Protein AF-A0A257AR95-F1 (afdb_monomer_lite)

Radius of gyration: 16.3 Å; chains: 1; bounding box: 40×45×44 Å

Structure (mmCIF, N/CA/C/O backbone):
data_AF-A0A257AR95-F1
#
_entry.id   AF-A0A257AR95-F1
#
loop_
_atom_site.group_PDB
_atom_site.id
_atom_site.type_symbol
_atom_site.label_atom_id
_atom_site.label_alt_id
_atom_site.label_comp_id
_atom_site.label_asym_id
_atom_site.label_entity_id
_atom_site.label_seq_id
_atom_site.pdbx_PDB_ins_code
_atom_site.Cartn_x
_atom_site.Cartn_y
_atom_site.Cartn_z
_atom_site.occupancy
_atom_site.B_iso_or_equiv
_atom_site.auth_seq_id
_atom_site.auth_comp_id
_atom_site.auth_asym_id
_atom_site.auth_atom_id
_atom_site.pdbx_PDB_model_num
ATOM 1 N N . MET A 1 1 ? 19.610 -0.888 -27.233 1.00 41.06 1 MET A N 1
ATOM 2 C CA . MET A 1 1 ? 18.147 -1.120 -27.209 1.00 41.06 1 MET A CA 1
ATOM 3 C C . MET A 1 1 ? 17.892 -2.617 -27.070 1.00 41.06 1 MET A C 1
ATOM 5 O O . MET A 1 1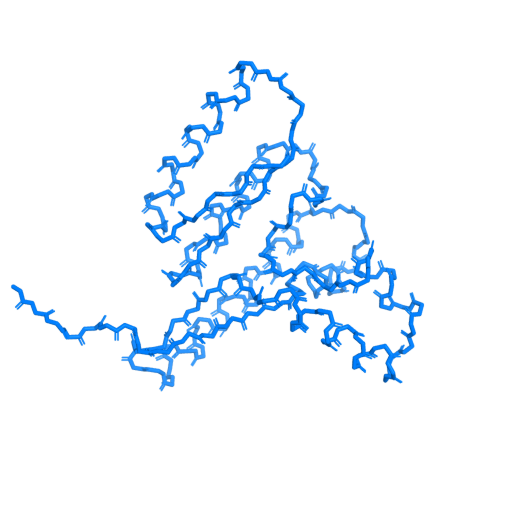 ? 18.139 -3.328 -28.026 1.00 41.06 1 MET A O 1
ATOM 9 N N . ASN A 1 2 ? 17.459 -3.107 -25.901 1.00 36.56 2 ASN A N 1
ATOM 10 C CA . ASN A 1 2 ? 17.119 -4.525 -25.690 1.00 36.56 2 ASN A CA 1
ATOM 11 C C . ASN A 1 2 ? 15.782 -4.633 -24.943 1.00 36.56 2 ASN A C 1
ATOM 13 O O . ASN A 1 2 ? 15.708 -4.411 -23.738 1.00 36.56 2 ASN A O 1
ATOM 17 N N . GLY A 1 3 ? 14.713 -4.972 -25.666 1.00 41.31 3 GLY A N 1
ATOM 18 C CA . GLY A 1 3 ? 13.353 -5.148 -25.145 1.00 41.31 3 GLY A CA 1
ATOM 19 C C . GLY A 1 3 ? 13.126 -6.455 -24.376 1.00 41.31 3 GLY A C 1
ATOM 20 O O . GLY A 1 3 ? 12.136 -7.131 -24.640 1.00 41.31 3 GLY A O 1
ATOM 21 N N . ARG A 1 4 ? 14.023 -6.845 -23.456 1.00 45.31 4 ARG A N 1
ATOM 22 C CA . ARG A 1 4 ? 13.970 -8.178 -22.821 1.00 45.31 4 ARG A CA 1
ATOM 23 C C . ARG A 1 4 ? 13.175 -8.306 -21.515 1.00 45.31 4 ARG A C 1
ATOM 25 O O . ARG A 1 4 ? 12.812 -9.428 -21.216 1.00 45.31 4 ARG A O 1
ATOM 32 N N . ASN A 1 5 ? 12.781 -7.230 -20.826 1.00 51.81 5 ASN A N 1
ATOM 33 C CA . ASN A 1 5 ? 11.971 -7.319 -19.591 1.00 51.81 5 ASN A CA 1
ATOM 34 C C . ASN A 1 5 ? 10.835 -6.281 -19.554 1.00 51.81 5 ASN A C 1
ATOM 36 O O . ASN A 1 5 ? 10.810 -5.392 -18.707 1.00 51.81 5 ASN A O 1
ATOM 40 N N . ARG A 1 6 ? 9.893 -6.344 -20.504 1.00 64.69 6 ARG A N 1
ATOM 41 C CA . ARG A 1 6 ? 8.640 -5.579 -20.377 1.00 64.69 6 ARG A CA 1
ATOM 42 C C . ARG A 1 6 ? 7.665 -6.373 -19.515 1.00 64.69 6 ARG A C 1
ATOM 44 O O . ARG A 1 6 ? 7.328 -7.499 -19.875 1.00 64.69 6 ARG A O 1
ATOM 51 N N . VAL A 1 7 ? 7.202 -5.770 -18.421 1.00 64.38 7 VAL A N 1
ATOM 52 C CA . VAL A 1 7 ? 6.045 -6.256 -17.659 1.00 64.38 7 VAL A CA 1
ATOM 53 C C . VAL A 1 7 ? 4.876 -6.437 -18.631 1.00 64.38 7 VAL A C 1
ATOM 55 O O . VAL A 1 7 ? 4.527 -5.510 -19.360 1.00 64.38 7 VAL A O 1
ATOM 58 N N . ARG A 1 8 ? 4.314 -7.646 -18.684 1.00 77.50 8 ARG A N 1
ATOM 59 C CA . ARG A 1 8 ? 3.184 -8.023 -19.550 1.00 77.50 8 ARG A CA 1
ATOM 60 C C . ARG A 1 8 ? 1.866 -8.105 -18.786 1.00 77.50 8 ARG A C 1
ATOM 62 O O . ARG A 1 8 ? 0.816 -7.950 -19.398 1.00 77.50 8 ARG A O 1
ATOM 69 N N . SER A 1 9 ? 1.932 -8.304 -17.470 1.00 88.00 9 SER A N 1
ATOM 70 C CA . SER A 1 9 ? 0.765 -8.432 -16.596 1.00 88.00 9 SER A CA 1
ATOM 71 C C . SER A 1 9 ? 0.985 -7.688 -15.286 1.00 88.00 9 SER A C 1
ATOM 73 O O . SER A 1 9 ? 2.117 -7.563 -14.822 1.00 88.00 9 SER A O 1
ATOM 75 N N . ILE A 1 10 ? -0.096 -7.218 -14.669 1.00 90.56 10 ILE A N 1
ATOM 76 C CA . ILE A 1 10 ? -0.054 -6.473 -13.409 1.00 90.56 10 ILE A CA 1
ATOM 77 C C . ILE A 1 10 ? -0.935 -7.182 -12.385 1.00 90.56 10 ILE A C 1
ATOM 79 O O . ILE A 1 10 ? -2.085 -7.509 -12.673 1.00 90.56 10 ILE A O 1
ATOM 83 N N . ILE A 1 11 ? -0.399 -7.380 -11.185 1.00 92.06 11 ILE A N 1
ATOM 84 C CA . ILE A 1 11 ? -1.162 -7.727 -9.993 1.00 92.06 11 ILE A CA 1
ATOM 85 C C . ILE A 1 11 ? -1.390 -6.449 -9.194 1.00 92.06 11 ILE A C 1
ATOM 87 O O . ILE A 1 11 ? -0.448 -5.776 -8.773 1.00 92.06 11 ILE A O 1
ATOM 91 N N . SER A 1 12 ? -2.664 -6.144 -8.978 1.00 93.00 12 SER A N 1
ATOM 92 C CA . SER A 1 12 ? -3.123 -5.060 -8.116 1.00 93.00 12 SER A CA 1
ATOM 93 C C . SER A 1 12 ? -3.818 -5.627 -6.886 1.00 93.00 12 SER A C 1
ATOM 95 O O . SER A 1 12 ? -4.387 -6.717 -6.931 1.00 93.00 12 SER A O 1
ATOM 97 N N . PHE A 1 13 ? -3.832 -4.859 -5.801 1.00 94.88 13 PHE A N 1
ATOM 98 C CA . PHE A 1 13 ? -4.457 -5.248 -4.539 1.00 94.88 13 PHE A CA 1
ATOM 99 C C . PHE A 1 13 ? -5.275 -4.100 -3.939 1.00 94.88 13 PHE A C 1
ATOM 101 O O . PHE A 1 13 ? -5.137 -2.937 -4.317 1.00 94.88 13 PHE A O 1
ATOM 108 N N . SER A 1 14 ? -6.154 -4.435 -3.000 1.00 95.25 14 SER A N 1
ATOM 109 C CA . SER A 1 14 ? -6.973 -3.492 -2.238 1.00 95.25 14 SER A CA 1
ATOM 110 C C . SER A 1 14 ? -6.968 -3.909 -0.774 1.00 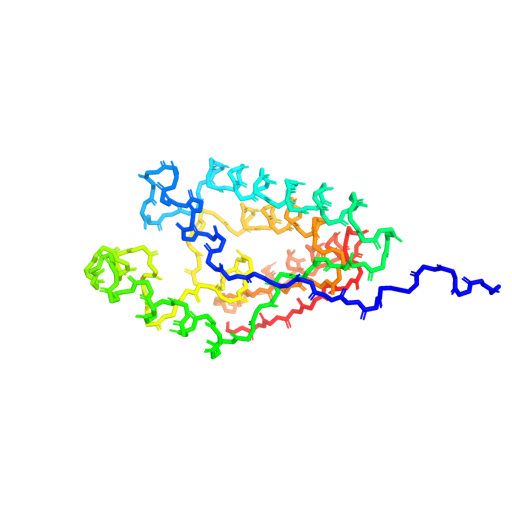95.25 14 SER A C 1
ATOM 112 O O . SER A 1 14 ? -6.759 -5.083 -0.480 1.00 95.25 14 SER A O 1
ATOM 114 N N . GLY A 1 15 ? -7.209 -2.964 0.130 1.00 94.62 15 GLY A N 1
ATOM 115 C CA . GLY A 1 15 ? -7.387 -3.278 1.544 1.00 94.62 15 GLY A CA 1
ATOM 116 C C . GLY A 1 15 ? -6.083 -3.470 2.317 1.00 94.62 15 GLY A C 1
ATOM 117 O O . GLY A 1 15 ? -6.096 -4.118 3.357 1.00 94.62 15 GLY A O 1
ATOM 118 N N . LEU A 1 16 ? -4.948 -2.965 1.807 1.00 95.81 16 LEU A N 1
ATOM 119 C CA . LEU A 1 16 ? -3.640 -3.178 2.439 1.00 95.81 16 LEU A CA 1
ATOM 120 C C . LEU A 1 16 ? -3.614 -2.618 3.865 1.00 95.81 16 LEU A C 1
ATOM 122 O O . LEU A 1 16 ? -3.194 -3.314 4.781 1.00 95.81 16 LEU A O 1
ATOM 126 N N . MET A 1 17 ? -4.091 -1.386 4.063 1.00 94.31 17 MET A N 1
ATOM 127 C CA . MET A 1 17 ? -4.098 -0.766 5.390 1.00 94.31 17 MET A CA 1
ATOM 128 C C . MET A 1 17 ? -5.123 -1.400 6.319 1.00 94.31 17 MET A C 1
ATOM 130 O O . MET A 1 17 ? -4.843 -1.559 7.499 1.00 94.31 17 MET A O 1
ATOM 134 N N . GLU A 1 18 ? -6.283 -1.800 5.808 1.00 93.31 18 GLU A N 1
ATOM 135 C CA . GLU A 1 18 ? -7.301 -2.518 6.569 1.00 93.31 18 GLU A CA 1
ATOM 136 C C . GLU A 1 18 ? -6.774 -3.866 7.070 1.00 93.31 18 GLU A C 1
ATOM 138 O O . GLU A 1 18 ? -6.916 -4.170 8.254 1.00 93.31 18 GLU A O 1
ATOM 143 N N . ALA A 1 19 ? -6.108 -4.636 6.204 1.00 94.00 19 ALA A N 1
ATOM 144 C CA . ALA A 1 19 ? -5.475 -5.896 6.576 1.00 94.00 19 ALA A CA 1
ATOM 145 C C . ALA A 1 19 ? -4.352 -5.679 7.600 1.00 94.00 19 ALA A C 1
ATOM 147 O O . ALA A 1 19 ? -4.312 -6.360 8.624 1.00 94.00 19 ALA A O 1
ATOM 148 N N . SER A 1 20 ? -3.476 -4.698 7.371 1.00 95.12 20 SER A N 1
ATOM 149 C CA . SER A 1 20 ? -2.389 -4.392 8.302 1.00 95.12 20 SER A CA 1
ATOM 150 C C . SER A 1 20 ? -2.895 -3.931 9.666 1.00 95.12 20 SER A C 1
ATOM 152 O O . SER A 1 20 ? -2.391 -4.386 10.688 1.00 95.12 20 SER A O 1
ATOM 154 N N . ARG A 1 21 ? -3.920 -3.072 9.699 1.00 92.38 21 ARG A N 1
ATOM 155 C CA . ARG A 1 21 ? -4.587 -2.622 10.928 1.00 92.38 21 ARG A CA 1
ATOM 156 C C . ARG A 1 21 ? -5.220 -3.778 11.689 1.00 92.38 21 ARG A C 1
ATOM 158 O O . ARG A 1 21 ? -5.031 -3.880 12.899 1.00 92.38 21 ARG A O 1
ATOM 165 N N . TYR A 1 22 ? -5.918 -4.663 10.977 1.00 91.62 22 TYR A N 1
ATOM 166 C CA . TYR A 1 22 ? -6.528 -5.851 11.565 1.00 91.62 22 TYR A CA 1
ATOM 167 C C . TYR A 1 22 ? -5.482 -6.751 12.236 1.00 91.62 22 TYR A C 1
ATOM 169 O O . TYR A 1 22 ? -5.659 -7.131 13.389 1.00 91.62 22 TYR A O 1
ATOM 177 N N . ILE A 1 23 ? -4.367 -7.031 11.552 1.00 93.50 23 ILE A N 1
ATOM 178 C CA . ILE A 1 23 ? -3.272 -7.854 12.090 1.00 93.50 23 ILE A CA 1
ATOM 179 C C . ILE A 1 23 ? -2.583 -7.160 13.274 1.00 93.50 23 ILE A C 1
ATOM 181 O O . ILE A 1 23 ? -2.250 -7.818 14.255 1.00 93.50 23 ILE A O 1
ATOM 185 N N . ALA A 1 24 ? -2.397 -5.840 13.207 1.00 91.44 24 ALA A N 1
ATOM 186 C CA . ALA A 1 24 ? -1.789 -5.052 14.280 1.00 91.44 24 ALA A CA 1
ATOM 187 C C . ALA A 1 24 ? -2.695 -4.878 15.513 1.00 91.44 24 ALA A C 1
ATOM 189 O O . ALA A 1 24 ? -2.239 -4.361 16.529 1.00 91.44 24 ALA A O 1
ATOM 190 N N . GLY A 1 25 ? -3.990 -5.203 15.418 1.00 88.00 25 GLY A N 1
ATOM 191 C CA . GLY A 1 25 ? -4.971 -4.853 16.448 1.00 88.00 25 GLY A CA 1
ATOM 192 C C . GLY A 1 25 ? -5.183 -3.337 16.612 1.00 88.00 25 GLY A C 1
ATOM 193 O O . GLY A 1 25 ? -5.617 -2.891 17.671 1.00 88.00 25 GLY A O 1
ATOM 194 N N . SER A 1 26 ? -4.880 -2.534 15.584 1.00 80.06 26 SER A N 1
ATOM 195 C CA . SER A 1 26 ? -4.988 -1.065 15.602 1.00 80.06 26 SER A CA 1
ATOM 196 C C . SER A 1 26 ? -6.163 -0.589 14.748 1.00 80.06 26 SER A C 1
ATOM 198 O O . SER A 1 26 ? -6.338 -1.054 13.626 1.00 80.06 26 SER A O 1
ATOM 200 N N . ALA A 1 27 ? -6.968 0.359 15.241 1.00 69.06 27 ALA A N 1
ATOM 201 C CA . ALA A 1 27 ? -8.215 0.756 14.574 1.00 69.06 27 ALA A CA 1
ATOM 202 C C . ALA A 1 27 ? -8.224 2.169 13.959 1.00 69.06 27 ALA A C 1
ATOM 204 O O . ALA A 1 27 ? -9.065 2.437 13.105 1.00 69.06 27 ALA A O 1
ATOM 205 N N . SER A 1 28 ? -7.349 3.094 14.375 1.00 73.19 28 SER A N 1
ATOM 206 C CA . SER A 1 28 ? -7.596 4.535 14.147 1.00 73.19 28 SER A CA 1
ATOM 207 C C . SER A 1 28 ? -6.448 5.343 13.536 1.00 73.19 28 SER A C 1
ATOM 209 O O . SER A 1 28 ? -6.720 6.336 12.856 1.00 73.19 28 SER A O 1
ATOM 211 N N . THR A 1 29 ? -5.194 4.943 13.742 1.00 84.25 29 THR A N 1
ATOM 212 C CA . THR A 1 29 ? -3.999 5.650 13.249 1.00 84.25 29 THR A CA 1
ATOM 213 C C . THR A 1 29 ? -3.025 4.675 12.605 1.00 84.25 29 THR A C 1
ATOM 215 O O . THR A 1 29 ? -2.874 3.539 13.059 1.00 84.25 29 THR A O 1
ATOM 218 N N . ILE A 1 30 ? -2.346 5.130 11.553 1.00 89.75 30 ILE A N 1
ATOM 219 C CA . ILE A 1 30 ? -1.251 4.391 10.933 1.00 89.75 30 ILE A CA 1
ATOM 220 C C . ILE A 1 30 ? -0.007 4.559 11.807 1.00 89.75 30 ILE A C 1
ATOM 222 O O . ILE A 1 30 ? 0.593 5.633 11.850 1.00 89.75 30 ILE A O 1
ATOM 226 N N . SER A 1 31 ? 0.330 3.501 12.542 1.00 92.00 31 SER A N 1
ATOM 227 C CA . SER A 1 31 ? 1.568 3.386 13.312 1.00 92.00 31 SER A CA 1
ATOM 228 C C . SER A 1 31 ? 2.677 2.734 12.484 1.00 92.00 31 SER A C 1
ATOM 230 O O . SER A 1 31 ? 2.428 2.154 11.425 1.00 92.00 31 SER A O 1
ATOM 232 N N . GLU A 1 32 ? 3.901 2.785 13.005 1.00 92.25 32 GLU A N 1
ATOM 233 C CA . GLU A 1 32 ? 5.057 2.081 12.442 1.00 92.25 32 GLU A CA 1
ATOM 234 C C . GLU A 1 32 ? 4.818 0.564 12.331 1.00 92.25 32 GLU A C 1
ATOM 236 O O . GLU A 1 32 ? 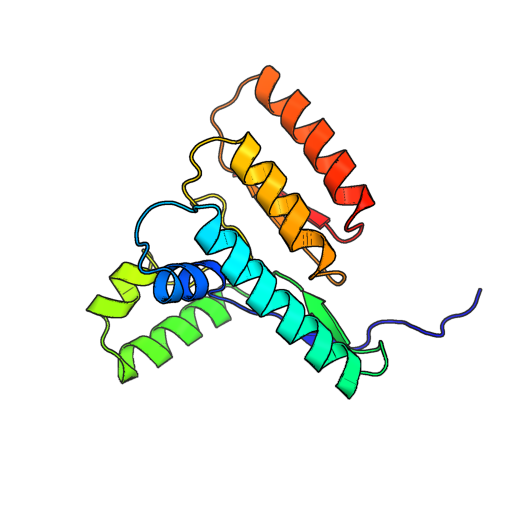5.172 -0.042 11.320 1.00 92.25 32 GLU A O 1
ATOM 241 N N . ASP A 1 33 ? 4.113 -0.040 13.295 1.00 94.19 33 ASP A N 1
ATOM 242 C CA . ASP A 1 33 ? 3.739 -1.462 13.251 1.00 94.19 33 ASP A CA 1
ATOM 243 C C . ASP A 1 33 ? 2.826 -1.784 12.061 1.00 94.19 33 ASP A C 1
ATOM 245 O O . ASP A 1 33 ? 3.035 -2.767 11.345 1.00 94.19 33 ASP A O 1
ATOM 249 N N . VAL A 1 34 ? 1.830 -0.927 11.798 1.00 95.44 34 VAL A N 1
ATOM 250 C CA . VAL A 1 34 ? 0.909 -1.090 10.661 1.00 95.44 34 VAL A CA 1
ATOM 251 C C . VAL A 1 34 ? 1.675 -1.002 9.336 1.00 95.44 34 VAL A C 1
ATOM 253 O O . VAL A 1 34 ? 1.431 -1.802 8.426 1.00 95.44 34 VAL A O 1
ATOM 256 N N . ILE A 1 35 ? 2.635 -0.077 9.227 1.00 96.88 35 ILE A N 1
ATOM 257 C CA . ILE A 1 35 ? 3.508 0.044 8.050 1.00 96.88 35 ILE A CA 1
ATOM 258 C C . ILE A 1 35 ? 4.435 -1.167 7.917 1.00 96.88 35 ILE A C 1
ATOM 260 O O . ILE A 1 35 ? 4.563 -1.714 6.820 1.00 96.88 35 ILE A O 1
ATOM 264 N N . SER A 1 36 ? 5.014 -1.651 9.015 1.00 97.06 36 SER A N 1
ATOM 265 C CA . SER A 1 36 ? 5.870 -2.841 9.025 1.00 97.06 36 SER A CA 1
ATOM 266 C C . SER A 1 36 ? 5.127 -4.090 8.551 1.00 97.06 36 SER A C 1
ATOM 268 O O . SER A 1 36 ? 5.648 -4.845 7.725 1.00 97.06 36 SER A O 1
ATOM 270 N N . ILE A 1 37 ? 3.875 -4.278 8.980 1.00 97.50 37 ILE A N 1
ATOM 271 C CA . ILE A 1 37 ? 3.019 -5.369 8.493 1.00 97.50 37 ILE A CA 1
ATOM 272 C C . ILE A 1 37 ? 2.710 -5.191 7.003 1.00 97.50 37 ILE A C 1
ATOM 274 O O . ILE A 1 37 ? 2.848 -6.142 6.231 1.00 97.50 37 ILE A O 1
ATOM 278 N N . ALA A 1 38 ? 2.356 -3.978 6.567 1.00 97.38 38 ALA A N 1
ATOM 279 C CA . ALA A 1 38 ? 2.097 -3.701 5.152 1.00 97.38 38 ALA A CA 1
ATOM 280 C C . ALA A 1 38 ? 3.320 -4.029 4.280 1.00 97.38 38 ALA A C 1
ATOM 282 O O . ALA A 1 38 ? 3.205 -4.689 3.246 1.00 97.38 38 ALA A O 1
ATOM 283 N N . LYS A 1 39 ? 4.509 -3.630 4.733 1.00 97.75 39 LYS A N 1
ATOM 284 C CA . LYS A 1 39 ? 5.790 -3.919 4.089 1.00 97.75 39 LYS A CA 1
ATOM 285 C C . LYS A 1 39 ? 6.065 -5.419 4.027 1.00 97.75 39 LYS A C 1
ATOM 287 O O . LYS A 1 39 ? 6.511 -5.904 2.990 1.00 97.75 39 LYS A O 1
ATOM 292 N N . ALA A 1 40 ? 5.778 -6.166 5.093 1.00 98.12 40 ALA A N 1
ATOM 293 C CA . ALA A 1 40 ? 5.926 -7.620 5.108 1.00 98.12 40 ALA A CA 1
ATOM 294 C C . ALA A 1 40 ? 4.991 -8.303 4.094 1.00 98.12 40 ALA A C 1
ATOM 296 O O . ALA A 1 40 ? 5.445 -9.158 3.330 1.00 98.12 40 ALA A O 1
ATOM 297 N N . ILE A 1 41 ? 3.722 -7.881 4.023 1.00 97.50 41 ILE A N 1
ATOM 298 C CA . ILE A 1 41 ? 2.750 -8.370 3.031 1.00 97.50 41 ILE A CA 1
ATOM 299 C C . ILE A 1 41 ? 3.260 -8.107 1.609 1.00 97.50 41 ILE A C 1
ATOM 301 O O . ILE A 1 41 ? 3.294 -9.021 0.784 1.00 97.50 41 ILE A O 1
ATOM 305 N N . LEU A 1 42 ? 3.699 -6.879 1.325 1.00 96.62 42 LEU A N 1
ATOM 306 C CA . LEU A 1 42 ? 4.176 -6.497 -0.005 1.00 96.62 42 LEU A CA 1
ATOM 307 C C . LEU A 1 42 ? 5.470 -7.209 -0.404 1.00 96.62 42 LEU A C 1
ATOM 309 O O . LEU A 1 42 ? 5.580 -7.643 -1.546 1.00 96.62 42 LEU A O 1
ATOM 313 N N . LYS A 1 43 ? 6.418 -7.393 0.522 1.00 95.94 43 LYS A N 1
ATOM 314 C CA . LYS A 1 43 ? 7.634 -8.181 0.267 1.00 95.94 43 LYS A CA 1
ATOM 315 C C . LYS A 1 43 ? 7.298 -9.623 -0.091 1.00 95.94 43 LYS A C 1
ATOM 317 O O . LYS A 1 43 ? 7.815 -10.145 -1.073 1.00 95.94 43 LYS A O 1
ATOM 322 N N . ARG A 1 44 ? 6.389 -10.259 0.656 1.00 95.56 44 ARG A N 1
ATOM 323 C CA . ARG A 1 44 ? 5.935 -11.621 0.339 1.00 95.56 44 ARG A CA 1
ATOM 324 C C . ARG A 1 44 ? 5.233 -11.693 -1.012 1.00 95.56 44 ARG A C 1
ATOM 326 O O . ARG A 1 44 ? 5.474 -12.633 -1.764 1.00 95.56 44 ARG A O 1
ATOM 333 N N . LEU A 1 45 ? 4.411 -10.699 -1.344 1.00 93.56 45 LEU A N 1
ATOM 334 C CA . LEU A 1 45 ? 3.790 -10.606 -2.663 1.00 93.56 45 LEU A CA 1
ATOM 335 C C . LEU A 1 45 ? 4.845 -10.482 -3.772 1.00 93.56 45 LEU A C 1
ATOM 337 O O . LEU A 1 45 ? 4.792 -11.242 -4.735 1.00 93.56 45 LEU A O 1
ATOM 341 N N . GLU A 1 46 ? 5.813 -9.574 -3.629 1.00 90.19 46 GLU A N 1
ATOM 342 C CA . GLU A 1 46 ? 6.900 -9.374 -4.597 1.00 90.19 46 GLU A CA 1
ATOM 343 C C . GLU A 1 46 ? 7.731 -10.657 -4.780 1.00 90.19 46 GLU A C 1
ATOM 345 O O . GLU A 1 46 ? 7.986 -11.068 -5.911 1.00 90.19 46 GLU A O 1
ATOM 350 N N . GLU A 1 47 ? 8.089 -11.347 -3.692 1.00 91.44 47 GLU A N 1
ATOM 351 C CA . GLU A 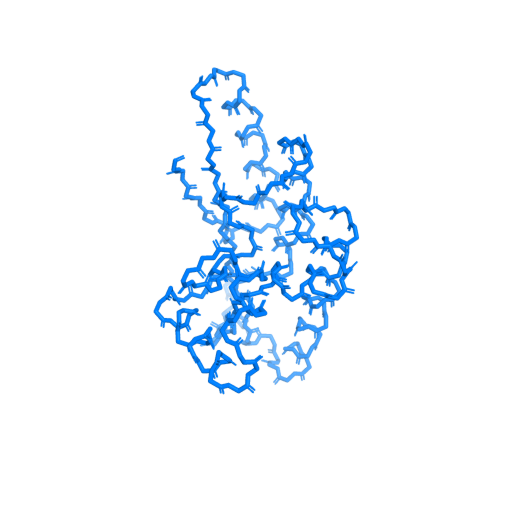1 47 ? 8.787 -12.640 -3.731 1.00 91.44 47 GLU A CA 1
ATOM 352 C C . GLU A 1 47 ? 7.995 -13.703 -4.506 1.00 91.44 47 GLU A C 1
ATOM 354 O O . GLU A 1 47 ? 8.553 -14.387 -5.368 1.00 91.44 47 GLU A O 1
ATOM 359 N N . CYS A 1 48 ? 6.697 -13.845 -4.225 1.00 90.75 48 CYS A N 1
ATOM 360 C CA . CYS A 1 48 ? 5.827 -14.792 -4.923 1.00 90.75 48 CYS A CA 1
ATOM 361 C C . CYS A 1 48 ? 5.712 -14.462 -6.415 1.00 90.75 48 CYS A C 1
ATOM 363 O O . CYS A 1 48 ? 5.818 -15.351 -7.261 1.00 90.75 48 CYS A O 1
ATOM 365 N N . VAL A 1 49 ? 5.543 -13.182 -6.748 1.00 90.31 49 VAL A N 1
ATOM 366 C CA . VAL A 1 49 ? 5.446 -12.712 -8.133 1.00 90.31 49 VAL A CA 1
ATOM 367 C C . VAL A 1 49 ? 6.745 -12.947 -8.892 1.00 90.31 49 VAL A C 1
ATOM 369 O O . VAL A 1 49 ? 6.703 -13.436 -10.017 1.00 90.31 49 VAL A O 1
ATOM 372 N N . ASN A 1 50 ? 7.896 -12.673 -8.281 1.00 86.06 50 ASN A N 1
ATOM 373 C CA . ASN A 1 50 ? 9.194 -12.891 -8.916 1.00 86.06 50 ASN A CA 1
ATOM 374 C C . ASN A 1 50 ? 9.472 -14.376 -9.173 1.00 86.06 50 ASN A C 1
ATOM 376 O O . ASN A 1 50 ? 10.021 -14.713 -10.220 1.00 86.06 50 ASN A O 1
ATOM 380 N N . LYS A 1 51 ? 9.051 -15.267 -8.265 1.00 87.19 51 LYS A N 1
ATOM 381 C CA . LYS A 1 51 ? 9.198 -16.722 -8.439 1.00 87.19 51 LYS A CA 1
ATOM 382 C C . LYS A 1 51 ? 8.392 -17.270 -9.618 1.00 87.19 51 LYS A C 1
ATOM 384 O O . LYS A 1 51 ? 8.860 -18.177 -10.293 1.00 87.19 51 LYS A O 1
ATOM 389 N N . VAL A 1 52 ? 7.187 -16.748 -9.848 1.00 84.31 52 VAL A N 1
ATOM 390 C CA . VAL A 1 52 ? 6.251 -17.293 -10.853 1.00 84.31 52 VAL A CA 1
ATOM 391 C C . VAL A 1 52 ? 6.308 -16.525 -12.176 1.00 84.31 52 VAL A C 1
ATOM 393 O O . VAL A 1 52 ? 6.054 -17.080 -13.241 1.00 84.31 52 VAL A O 1
ATOM 396 N N . GLY A 1 53 ? 6.613 -15.232 -12.121 1.00 77.31 53 GLY A N 1
ATOM 397 C CA . GLY A 1 53 ? 6.420 -14.306 -13.229 1.00 77.31 53 GLY A CA 1
ATOM 398 C C . GLY A 1 53 ? 7.617 -14.118 -14.153 1.00 77.31 53 GLY A C 1
ATOM 399 O O . GLY A 1 53 ? 7.435 -13.466 -15.179 1.00 77.31 53 GLY A O 1
ATOM 400 N N . ASP A 1 54 ? 8.812 -14.624 -13.816 1.00 79.31 54 ASP A N 1
ATOM 401 C CA . ASP A 1 54 ? 10.031 -14.473 -14.640 1.00 79.31 54 ASP A CA 1
ATOM 402 C C . ASP A 1 54 ? 10.264 -13.001 -15.068 1.00 79.31 54 ASP A C 1
ATOM 404 O O . ASP A 1 54 ? 10.499 -12.675 -16.231 1.00 79.31 54 ASP A O 1
ATOM 408 N N . GLY A 1 55 ? 10.037 -12.064 -14.137 1.00 75.25 55 GLY A N 1
ATOM 409 C CA . GLY A 1 55 ? 10.144 -10.615 -14.372 1.00 75.25 55 GLY A CA 1
ATOM 410 C C . GLY A 1 55 ? 9.071 -9.991 -15.283 1.00 75.25 55 GLY A C 1
ATOM 411 O O . GLY A 1 55 ? 9.125 -8.794 -15.566 1.00 75.25 55 GLY A O 1
ATOM 412 N N . LYS A 1 56 ? 8.080 -10.762 -15.748 1.00 85.06 56 LYS A N 1
ATOM 413 C CA . LYS A 1 56 ? 7.003 -10.302 -16.649 1.00 85.06 56 LYS A CA 1
ATOM 414 C C . LYS A 1 56 ? 5.729 -9.892 -15.917 1.00 85.06 56 LYS A C 1
ATOM 416 O O . LYS A 1 56 ? 4.837 -9.322 -16.546 1.00 85.06 56 LYS A O 1
ATOM 421 N N . ILE A 1 57 ? 5.625 -10.175 -14.624 1.00 89.62 57 ILE A N 1
ATOM 422 C CA . ILE A 1 57 ? 4.488 -9.782 -13.793 1.00 89.62 57 ILE A CA 1
ATOM 423 C C . ILE A 1 57 ? 4.941 -8.677 -12.847 1.00 89.62 57 ILE A C 1
ATOM 425 O O . ILE A 1 57 ? 5.951 -8.799 -12.163 1.00 89.62 57 ILE A O 1
ATOM 429 N N . GLY A 1 58 ? 4.185 -7.589 -12.839 1.00 89.25 58 GLY A N 1
ATOM 430 C CA . GLY A 1 58 ? 4.428 -6.422 -12.015 1.00 89.25 58 GLY A CA 1
ATOM 431 C C . GLY A 1 58 ? 3.448 -6.306 -10.858 1.00 89.25 58 GLY A C 1
ATOM 432 O O . GLY A 1 58 ? 2.313 -6.762 -10.968 1.00 89.25 58 GLY A O 1
ATOM 433 N N . VAL A 1 59 ? 3.855 -5.652 -9.771 1.00 92.44 59 VAL A N 1
ATOM 434 C CA . VAL A 1 59 ? 2.962 -5.302 -8.656 1.00 92.44 59 VAL A CA 1
ATOM 435 C C . VAL A 1 59 ? 2.640 -3.813 -8.725 1.00 92.44 59 VAL A C 1
ATOM 437 O O . VAL A 1 59 ? 3.551 -2.983 -8.806 1.00 92.44 59 VAL A O 1
ATOM 440 N N . ALA A 1 60 ? 1.351 -3.471 -8.692 1.00 93.44 60 ALA A N 1
ATOM 441 C CA . ALA A 1 60 ? 0.871 -2.094 -8.668 1.00 93.44 60 ALA A CA 1
ATOM 442 C C . ALA A 1 60 ? -0.022 -1.836 -7.449 1.00 93.44 60 ALA A C 1
ATOM 444 O O . ALA A 1 60 ? -0.896 -2.628 -7.104 1.00 93.44 60 ALA A O 1
ATOM 445 N N . GLY A 1 61 ? 0.163 -0.676 -6.826 1.00 91.62 61 GLY A N 1
ATOM 446 C CA . GLY A 1 61 ? -0.553 -0.280 -5.616 1.00 91.62 61 GLY A CA 1
ATOM 447 C C . GLY A 1 61 ? -1.991 0.189 -5.834 1.00 91.62 61 GLY A C 1
ATOM 448 O O . GLY A 1 61 ? -2.726 0.391 -4.872 1.00 91.62 61 GLY A O 1
ATOM 449 N N . ARG A 1 62 ? -2.407 0.401 -7.087 1.00 91.56 62 ARG A N 1
ATOM 450 C CA . ARG A 1 62 ? -3.751 0.886 -7.416 1.00 91.56 62 ARG A CA 1
ATOM 451 C C . ARG A 1 62 ? -4.655 -0.269 -7.825 1.00 91.56 62 ARG A C 1
ATOM 453 O O . ARG A 1 62 ? -4.378 -0.963 -8.803 1.00 91.56 62 ARG A O 1
ATOM 460 N N . CYS A 1 63 ? -5.802 -0.369 -7.166 1.00 93.38 63 CYS A N 1
ATOM 461 C CA . CYS A 1 63 ? -6.931 -1.196 -7.579 1.00 93.38 63 CYS A CA 1
ATOM 462 C C . CYS A 1 63 ? -8.093 -0.313 -8.080 1.00 93.38 63 CYS A C 1
ATOM 464 O O . CYS A 1 63 ? -8.271 0.814 -7.606 1.00 93.38 63 CYS A O 1
ATOM 466 N N . PRO A 1 64 ? -8.906 -0.759 -9.056 1.00 93.12 64 PRO A N 1
ATOM 467 C CA . PRO A 1 64 ? -10.145 -0.069 -9.398 1.00 93.12 64 PRO A CA 1
ATOM 468 C C . PRO A 1 64 ? -11.082 0.047 -8.187 1.00 93.12 64 PRO A C 1
ATOM 470 O O . PRO A 1 64 ? -11.402 -0.943 -7.532 1.00 93.12 64 PRO A O 1
ATOM 473 N N . ARG A 1 65 ? -11.616 1.249 -7.930 1.00 93.12 65 ARG A N 1
ATOM 474 C CA . ARG A 1 65 ? -12.542 1.496 -6.805 1.00 93.12 65 ARG A CA 1
ATOM 475 C C . ARG A 1 65 ? -13.779 0.587 -6.835 1.00 93.12 65 ARG A C 1
ATOM 477 O O . ARG A 1 65 ? -14.278 0.184 -5.791 1.00 93.12 65 ARG A O 1
ATOM 484 N N . SER A 1 66 ? -14.263 0.228 -8.026 1.00 95.81 66 SER A N 1
ATOM 485 C CA . SER A 1 66 ? -15.394 -0.695 -8.192 1.00 95.81 66 SER A CA 1
ATOM 486 C C . SER A 1 66 ? -15.065 -2.141 -7.804 1.00 95.81 66 SER A C 1
ATOM 488 O O . SER A 1 66 ? -15.973 -2.880 -7.427 1.00 95.81 66 SER A O 1
ATOM 490 N N . ALA A 1 67 ? -13.798 -2.558 -7.886 1.00 96.00 67 ALA A N 1
ATOM 491 C CA . ALA A 1 67 ? -13.342 -3.854 -7.390 1.00 96.00 67 ALA A CA 1
ATOM 492 C C . ALA A 1 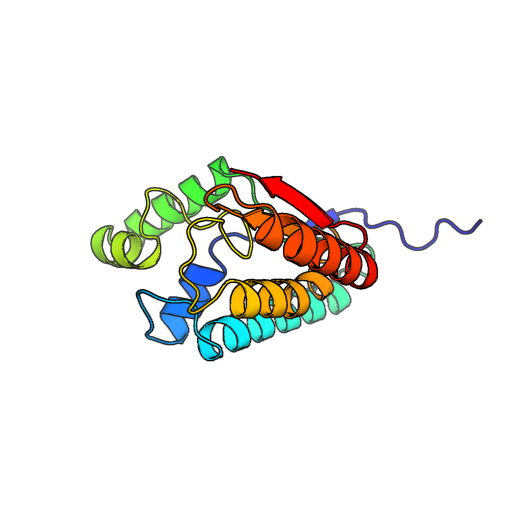67 ? -13.190 -3.817 -5.862 1.00 96.00 67 ALA A C 1
ATOM 494 O O . ALA A 1 67 ? -13.754 -4.670 -5.186 1.00 96.00 67 ALA A O 1
ATOM 495 N N . ALA A 1 68 ? -12.571 -2.765 -5.314 1.00 95.50 68 ALA A N 1
ATOM 496 C CA . ALA A 1 68 ? -12.456 -2.554 -3.866 1.00 95.50 68 ALA A CA 1
ATOM 497 C C . ALA A 1 68 ? -13.822 -2.557 -3.145 1.00 95.50 68 ALA A C 1
ATOM 499 O O . ALA A 1 68 ? -13.993 -3.221 -2.122 1.00 95.50 68 ALA A O 1
ATOM 500 N N . LYS A 1 69 ? -14.834 -1.890 -3.723 1.00 95.25 69 LYS A N 1
ATOM 501 C CA . LYS A 1 69 ? -16.220 -1.921 -3.218 1.00 95.25 69 LYS A CA 1
ATOM 502 C C . LYS A 1 69 ? -16.839 -3.322 -3.294 1.00 95.25 69 LYS A C 1
ATOM 504 O O . LYS A 1 69 ? -17.581 -3.720 -2.399 1.00 95.25 69 LYS A O 1
ATOM 509 N N . ARG A 1 70 ? -16.550 -4.075 -4.362 1.00 95.00 70 ARG A N 1
ATOM 510 C CA . ARG A 1 70 ? -17.039 -5.452 -4.528 1.00 95.00 70 ARG A CA 1
ATOM 511 C C . ARG A 1 70 ? -16.422 -6.404 -3.506 1.00 95.00 70 ARG A C 1
ATOM 513 O O . ARG A 1 70 ? -17.175 -7.180 -2.931 1.00 95.00 70 ARG A O 1
ATOM 520 N N . PHE A 1 71 ? -15.120 -6.304 -3.239 1.00 95.06 71 PHE A N 1
ATOM 521 C CA . PHE A 1 71 ? -14.449 -7.108 -2.212 1.00 95.06 71 PHE A CA 1
ATOM 522 C C . PHE A 1 71 ? -15.096 -6.909 -0.841 1.00 95.06 71 PHE A C 1
ATOM 524 O O . PHE A 1 71 ? -15.551 -7.879 -0.246 1.00 95.06 71 PHE A O 1
ATOM 531 N N . LEU A 1 72 ? -15.288 -5.655 -0.411 1.00 93.88 72 LEU A N 1
ATOM 532 C CA . LEU A 1 72 ? -15.959 -5.364 0.860 1.00 93.88 72 LEU A CA 1
ATOM 533 C C . LEU A 1 72 ? -17.378 -5.946 0.919 1.00 93.88 72 LEU A C 1
ATOM 535 O O . LEU A 1 72 ? -17.790 -6.467 1.953 1.00 93.88 72 LEU A O 1
ATOM 539 N N . ARG A 1 73 ? -18.143 -5.866 -0.178 1.00 92.88 73 ARG A N 1
ATOM 540 C CA . ARG A 1 73 ? -19.508 -6.410 -0.230 1.00 92.88 73 ARG A CA 1
ATOM 541 C C . ARG A 1 73 ? -19.519 -7.933 -0.073 1.00 92.88 73 ARG A C 1
ATOM 543 O O . ARG A 1 73 ? -20.374 -8.446 0.643 1.00 92.88 73 ARG A O 1
ATOM 550 N N . ILE A 1 74 ? -18.600 -8.628 -0.742 1.00 93.94 74 ILE A N 1
ATOM 551 C CA . ILE A 1 74 ? -18.457 -10.089 -0.654 1.00 93.94 74 ILE A CA 1
ATOM 552 C C . ILE A 1 74 ? -18.067 -10.487 0.769 1.00 93.94 74 ILE A C 1
ATOM 554 O O . ILE A 1 74 ? -18.720 -11.338 1.368 1.00 93.94 74 ILE A O 1
ATOM 558 N N . ASP A 1 75 ? -17.066 -9.820 1.340 1.00 93.44 75 ASP A N 1
ATOM 559 C CA . ASP A 1 75 ? -16.614 -10.104 2.698 1.00 93.44 75 ASP A CA 1
ATOM 560 C C . ASP A 1 75 ? -17.720 -9.818 3.722 1.00 93.44 75 ASP A C 1
ATOM 562 O O . ASP A 1 75 ? -17.915 -10.598 4.650 1.00 93.44 75 ASP A O 1
ATOM 566 N N . SER A 1 76 ? -18.504 -8.748 3.534 1.00 91.69 76 SER A N 1
ATOM 567 C CA . SER A 1 76 ? -19.595 -8.370 4.452 1.00 91.69 76 SER A CA 1
ATOM 568 C C . SER A 1 76 ? -20.674 -9.435 4.543 1.00 91.69 76 SER A C 1
ATOM 570 O O . SER A 1 76 ? -21.270 -9.609 5.603 1.00 91.69 76 SER A O 1
ATOM 572 N N . TYR A 1 77 ? -20.913 -10.156 3.447 1.00 90.06 77 TYR A N 1
ATOM 573 C CA . TYR A 1 77 ? -21.846 -11.275 3.437 1.00 90.06 77 TYR A CA 1
ATOM 574 C C . TYR A 1 77 ? -21.340 -12.450 4.285 1.00 90.06 77 TYR A C 1
ATOM 576 O O . TYR A 1 77 ? -22.135 -13.129 4.926 1.00 90.06 77 TYR A O 1
ATOM 584 N N . ARG A 1 78 ? -20.021 -12.675 4.320 1.00 92.56 78 ARG A N 1
ATOM 585 C CA . ARG A 1 78 ? -19.405 -13.814 5.012 1.00 92.56 78 ARG A CA 1
ATOM 586 C C . ARG A 1 78 ? -19.059 -13.536 6.474 1.00 92.56 78 ARG A C 1
ATOM 588 O O . ARG A 1 78 ? -19.210 -14.421 7.307 1.00 92.56 78 ARG A O 1
ATOM 595 N N . PHE A 1 79 ? -18.562 -12.340 6.776 1.00 89.88 79 PHE A N 1
ATOM 596 C CA . PHE A 1 79 ? -17.977 -11.994 8.078 1.00 89.88 79 PHE A CA 1
ATOM 597 C C . PHE A 1 79 ? -18.817 -10.994 8.882 1.00 89.88 79 PHE A C 1
ATOM 599 O O . PHE A 1 79 ? -18.454 -10.638 10.001 1.00 89.88 79 PHE A O 1
ATOM 606 N N . GLY A 1 80 ? -19.945 -10.546 8.327 1.00 89.25 80 GLY A N 1
ATOM 607 C CA . GLY A 1 80 ? -20.816 -9.553 8.943 1.00 89.25 80 GLY A CA 1
ATOM 608 C C . GLY A 1 80 ? -20.375 -8.117 8.653 1.00 89.25 80 GLY A C 1
ATOM 609 O O . GLY A 1 80 ? -19.192 -7.772 8.628 1.00 89.25 80 GLY A O 1
ATOM 610 N N . LYS A 1 81 ? -21.365 -7.249 8.433 1.00 86.00 81 LYS A N 1
ATOM 611 C CA . LYS A 1 81 ? -21.150 -5.858 8.011 1.00 86.00 81 LYS A CA 1
ATOM 612 C C . LYS A 1 81 ? -20.473 -5.007 9.089 1.00 86.00 81 LYS A C 1
ATOM 614 O O . LYS A 1 81 ? -19.644 -4.166 8.756 1.00 86.00 81 LYS A O 1
ATOM 619 N N . ASP A 1 82 ? -20.791 -5.228 10.361 1.00 84.44 82 ASP A N 1
ATOM 620 C CA . ASP A 1 82 ? -20.343 -4.350 11.450 1.00 84.44 82 ASP A CA 1
ATOM 621 C C . ASP A 1 82 ? -18.835 -4.427 11.693 1.00 84.44 82 ASP A C 1
ATOM 623 O O . ASP A 1 82 ? -18.181 -3.398 11.872 1.00 84.44 82 ASP A O 1
ATOM 627 N N . LEU A 1 83 ? -18.264 -5.635 11.653 1.00 82.88 83 LEU A N 1
ATOM 628 C CA . LEU A 1 83 ? -16.822 -5.836 11.786 1.00 82.88 83 LEU A CA 1
ATOM 629 C C . LEU A 1 83 ? -16.072 -5.147 10.640 1.00 82.88 83 LEU A C 1
ATOM 631 O O . LEU A 1 83 ? -15.126 -4.394 10.868 1.00 82.88 83 LEU A O 1
ATOM 635 N N . LEU A 1 84 ? -16.521 -5.363 9.405 1.00 85.38 84 LEU A N 1
ATOM 636 C CA . LEU A 1 84 ? -15.830 -4.832 8.235 1.00 85.38 84 LEU A CA 1
ATOM 637 C C . LEU A 1 84 ? -16.007 -3.328 8.072 1.00 85.38 84 LEU A C 1
ATOM 639 O O . LEU A 1 84 ? -15.075 -2.657 7.641 1.00 85.38 84 LEU A O 1
ATOM 643 N N . MET A 1 85 ? -17.153 -2.771 8.465 1.00 82.00 85 MET A N 1
ATOM 644 C CA . MET A 1 85 ? -17.344 -1.321 8.497 1.00 82.00 85 MET A CA 1
ATOM 645 C C . MET A 1 85 ? -16.407 -0.646 9.500 1.00 82.00 85 MET A C 1
ATOM 647 O O . MET A 1 85 ? -15.893 0.432 9.200 1.00 82.00 85 MET A O 1
ATOM 651 N N . LYS A 1 86 ? -16.136 -1.278 10.652 1.00 82.75 86 LYS A N 1
ATOM 652 C CA . LYS A 1 86 ? -15.138 -0.781 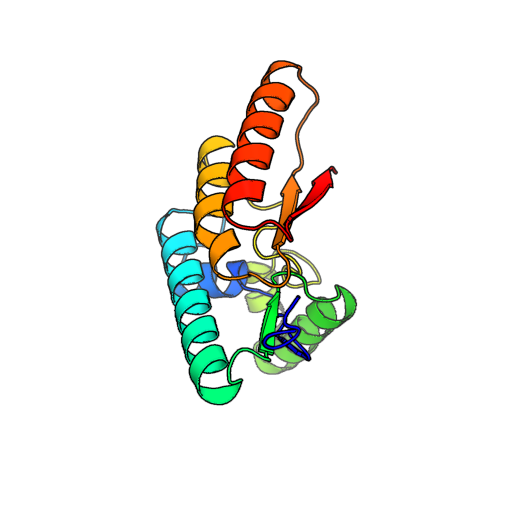11.614 1.00 82.75 86 LYS A CA 1
ATOM 653 C C . LYS A 1 86 ? -13.724 -0.793 11.030 1.00 82.75 86 LYS A C 1
ATOM 655 O O . LYS A 1 86 ? -12.971 0.141 11.279 1.00 82.75 86 LYS A O 1
ATOM 660 N N . LEU A 1 87 ? -13.377 -1.809 10.237 1.00 82.62 87 LEU A N 1
ATOM 661 C CA . LEU A 1 87 ? -12.050 -1.934 9.620 1.00 82.62 87 LEU A CA 1
ATOM 662 C C . LEU A 1 87 ? -11.850 -1.011 8.412 1.00 82.62 87 LEU A C 1
ATOM 664 O O . LEU A 1 87 ? -10.813 -0.357 8.295 1.00 82.62 87 LEU A O 1
ATOM 668 N N . ALA A 1 88 ? -12.838 -0.955 7.517 1.00 81.75 88 ALA A N 1
ATOM 669 C CA . ALA A 1 88 ? -12.787 -0.155 6.297 1.00 81.75 88 ALA A CA 1
ATOM 670 C C . ALA A 1 88 ? -13.025 1.337 6.558 1.00 81.75 88 ALA A C 1
ATOM 672 O O . ALA A 1 88 ? -12.551 2.182 5.800 1.00 81.75 88 ALA A O 1
ATOM 673 N N . GLY A 1 89 ? -13.818 1.679 7.580 1.00 79.88 89 GLY A N 1
ATOM 674 C CA . GLY A 1 89 ? -14.209 3.060 7.879 1.00 79.88 89 GLY A CA 1
ATOM 675 C C . GLY A 1 89 ? -15.013 3.743 6.761 1.00 79.88 89 GLY A C 1
ATOM 676 O O . GLY A 1 89 ? -15.224 4.955 6.802 1.00 79.88 89 GLY A O 1
ATOM 677 N N . SER A 1 90 ? -15.435 3.001 5.730 1.00 80.12 90 SER A N 1
ATOM 678 C CA . SER A 1 90 ? -16.181 3.504 4.575 1.00 80.12 90 SER A CA 1
ATOM 679 C C . SER A 1 90 ? -16.878 2.365 3.813 1.00 80.12 90 SER A C 1
ATOM 681 O O . SER A 1 90 ? -16.651 1.194 4.095 1.00 80.12 90 SER A O 1
ATOM 683 N N . GLU A 1 91 ? -17.692 2.691 2.802 1.00 87.00 91 GLU A N 1
ATOM 684 C CA . GLU A 1 91 ? -18.333 1.698 1.916 1.00 87.00 91 GLU A CA 1
ATOM 685 C C . GLU A 1 91 ? -17.381 1.026 0.900 1.00 87.00 91 GLU A C 1
ATOM 687 O O . GLU A 1 91 ? -17.825 0.434 -0.088 1.00 87.00 91 GLU A O 1
ATOM 692 N N . THR A 1 92 ? -16.068 1.163 1.066 1.00 91.94 92 THR A N 1
ATOM 693 C CA . THR A 1 92 ? -15.060 0.525 0.216 1.00 91.94 92 THR A CA 1
ATOM 694 C C . THR A 1 92 ? -13.801 0.261 1.025 1.00 91.94 92 THR A C 1
ATOM 696 O O . THR A 1 92 ? -13.434 1.068 1.874 1.00 91.94 92 THR A O 1
ATOM 699 N N . TYR A 1 93 ? -13.089 -0.819 0.712 1.00 94.00 93 TYR A N 1
ATOM 700 C CA . TYR A 1 93 ? -11.690 -0.907 1.116 1.00 94.00 93 TYR A CA 1
ATOM 701 C C . TYR A 1 93 ? -10.853 0.154 0.402 1.00 94.00 93 TYR A C 1
ATOM 703 O O . TYR A 1 93 ? -11.224 0.653 -0.674 1.00 94.00 93 TYR A O 1
ATOM 711 N N . SER A 1 94 ? -9.697 0.463 0.981 1.00 93.00 94 SER A N 1
ATOM 712 C CA . SER A 1 94 ? -8.691 1.313 0.362 1.00 93.00 94 SER A CA 1
ATOM 713 C C . SER A 1 94 ? -8.251 0.734 -0.983 1.00 93.00 94 SER A C 1
ATOM 715 O O . SER A 1 94 ? -7.852 -0.427 -1.107 1.00 93.00 94 SER A O 1
ATOM 717 N N . TYR A 1 95 ? -8.367 1.555 -2.025 1.00 93.94 95 TYR A N 1
ATOM 718 C CA . TYR A 1 95 ? -8.005 1.207 -3.405 1.00 93.94 95 TYR A CA 1
ATOM 719 C C . TYR A 1 95 ? -6.612 1.722 -3.801 1.00 93.94 95 TYR A C 1
ATOM 721 O O . TYR A 1 95 ? -6.161 1.489 -4.922 1.00 93.94 95 TYR A O 1
ATOM 729 N N . LEU A 1 96 ? -5.963 2.439 -2.881 1.00 94.62 96 LEU A N 1
ATOM 730 C CA . LEU A 1 96 ? -4.572 2.876 -2.929 1.00 94.62 96 LEU A CA 1
ATOM 731 C C . LEU A 1 96 ? -3.836 2.273 -1.725 1.00 94.62 96 LEU A C 1
ATOM 733 O O . LEU A 1 96 ? -4.499 1.971 -0.728 1.00 94.62 96 LEU A O 1
ATOM 737 N N . PRO A 1 97 ? -2.496 2.159 -1.761 1.00 93.00 97 PRO A N 1
ATOM 738 C CA . PRO A 1 97 ? -1.734 1.585 -0.654 1.00 93.00 97 PRO A CA 1
ATOM 739 C C . PRO A 1 97 ? -1.848 2.439 0.602 1.00 93.00 97 PRO A C 1
ATOM 741 O O . PRO A 1 97 ? -1.972 1.898 1.689 1.00 93.00 97 PRO A O 1
ATOM 744 N N . LEU A 1 98 ? -1.856 3.764 0.431 1.00 93.69 98 LEU A N 1
ATOM 745 C CA . LEU A 1 98 ? -2.093 4.745 1.481 1.00 93.69 98 LEU A CA 1
ATOM 746 C C . LEU A 1 98 ? -3.101 5.782 0.970 1.00 93.69 98 LEU A C 1
ATOM 748 O O . LEU A 1 98 ? -2.784 6.608 0.108 1.00 93.69 98 LEU A O 1
ATOM 752 N N . SER A 1 99 ? -4.333 5.744 1.480 1.00 87.75 99 SER A N 1
ATOM 753 C CA . SER A 1 99 ? -5.362 6.713 1.084 1.00 87.75 99 SER A CA 1
ATOM 754 C C . SER A 1 99 ? -5.055 8.110 1.642 1.00 87.75 99 SER A C 1
ATOM 756 O O . SER A 1 99 ? -4.409 8.244 2.681 1.00 87.75 99 SER A O 1
ATOM 758 N N . GLY A 1 100 ? -5.540 9.172 0.993 1.00 85.00 100 GLY A N 1
ATOM 759 C CA . GLY A 1 100 ? -5.409 10.538 1.522 1.00 85.00 100 GLY A CA 1
ATOM 760 C C . GLY A 1 100 ? -6.180 10.789 2.825 1.00 85.00 100 GLY A C 1
ATOM 761 O O . GLY A 1 100 ? -6.020 11.840 3.433 1.00 85.00 100 GLY A O 1
ATOM 762 N N . ARG A 1 101 ? -7.018 9.836 3.258 1.00 83.38 101 ARG A N 1
ATOM 763 C CA . ARG A 1 101 ? -7.790 9.904 4.508 1.00 83.38 101 ARG A CA 1
ATOM 764 C C . ARG A 1 101 ? -7.097 9.208 5.678 1.00 83.38 101 ARG A C 1
ATOM 766 O O . ARG A 1 101 ? -7.595 9.298 6.799 1.00 83.38 101 ARG A O 1
ATOM 773 N N . GLU A 1 102 ? -5.996 8.503 5.420 1.00 89.25 102 GLU A N 1
ATOM 774 C CA . GLU A 1 102 ? -5.251 7.813 6.466 1.00 89.25 102 GLU A CA 1
ATOM 775 C C . GLU A 1 102 ? -4.685 8.805 7.480 1.00 89.25 102 GLU A C 1
ATOM 777 O O . GLU A 1 102 ? -4.118 9.840 7.122 1.00 89.25 102 GLU A O 1
ATOM 782 N N . ARG A 1 103 ? -4.844 8.478 8.763 1.00 88.56 103 ARG A N 1
ATOM 783 C CA . ARG A 1 103 ? -4.395 9.329 9.864 1.00 88.56 103 ARG A CA 1
ATOM 784 C C . ARG A 1 103 ? -2.995 8.915 10.281 1.00 88.56 103 ARG A C 1
ATOM 786 O O . ARG A 1 103 ? -2.812 7.849 10.860 1.00 88.56 103 ARG A O 1
ATOM 793 N N . PHE A 1 104 ? -2.032 9.781 10.006 1.00 90.88 104 PHE A N 1
ATOM 794 C CA . PHE A 1 104 ? -0.660 9.680 10.493 1.00 90.88 104 PHE A CA 1
ATOM 795 C C . PHE A 1 104 ? -0.441 10.682 11.628 1.00 90.88 104 PHE A C 1
ATOM 797 O O . PHE A 1 104 ? -1.151 11.686 11.717 1.00 90.88 104 PHE A O 1
ATOM 804 N N . LYS A 1 105 ? 0.551 10.423 12.485 1.00 91.12 105 LYS A N 1
ATOM 805 C CA . LYS A 1 105 ? 0.945 11.351 13.557 1.00 91.12 105 LYS A CA 1
ATOM 806 C C . LYS A 1 105 ? 1.482 12.668 12.984 1.00 91.12 105 LYS A C 1
ATOM 808 O O . LYS A 1 105 ? 1.202 13.733 13.530 1.00 91.12 105 LYS A O 1
ATOM 813 N N . SER A 1 106 ? 2.196 12.607 11.865 1.00 89.56 106 SER A N 1
ATOM 814 C CA . SER A 1 106 ? 2.665 13.768 11.115 1.00 89.56 106 SER A CA 1
ATOM 815 C C . SER A 1 106 ? 2.680 13.503 9.606 1.00 89.56 106 SER A C 1
ATOM 817 O O . SER A 1 106 ? 2.601 12.362 9.150 1.00 89.56 106 SER A O 1
ATOM 819 N N . ILE A 1 107 ? 2.810 14.571 8.811 1.00 87.88 107 ILE A N 1
ATOM 820 C CA . ILE A 1 107 ? 3.038 14.448 7.364 1.00 87.88 107 ILE A CA 1
ATOM 821 C C . ILE A 1 107 ? 4.392 13.789 7.052 1.00 87.88 107 ILE A C 1
ATOM 823 O O . ILE A 1 107 ? 4.505 13.078 6.060 1.00 87.88 107 ILE A O 1
ATOM 827 N N . GLY A 1 108 ? 5.392 13.967 7.925 1.00 91.06 108 GLY A N 1
ATOM 828 C CA . GLY A 1 108 ? 6.693 13.307 7.806 1.00 91.06 108 GLY A CA 1
ATOM 829 C C . GLY A 1 108 ? 6.569 11.788 7.905 1.00 91.06 108 GLY A C 1
ATOM 830 O O . GLY A 1 108 ? 7.073 11.086 7.036 1.00 91.06 108 GLY A O 1
ATOM 831 N N . ASP A 1 109 ? 5.801 11.288 8.878 1.00 92.81 109 ASP A N 1
ATOM 832 C CA . ASP A 1 109 ? 5.548 9.844 9.024 1.00 92.81 109 ASP A CA 1
ATOM 833 C C . ASP A 1 109 ? 4.835 9.273 7.792 1.00 92.81 109 ASP A C 1
ATOM 835 O O . ASP A 1 109 ? 5.117 8.160 7.348 1.00 92.81 109 ASP A O 1
ATOM 839 N N . ARG A 1 110 ? 3.926 10.058 7.196 1.00 93.31 110 ARG A N 1
ATOM 840 C CA . ARG A 1 110 ? 3.287 9.693 5.930 1.00 93.31 110 ARG A CA 1
ATOM 841 C C . ARG A 1 110 ? 4.306 9.596 4.791 1.00 93.31 110 ARG A C 1
ATOM 843 O O . ARG A 1 110 ? 4.243 8.653 4.006 1.00 93.31 110 ARG A O 1
ATOM 850 N N . PHE A 1 111 ? 5.212 10.560 4.679 1.00 94.00 111 PHE A N 1
ATOM 851 C CA . PHE A 1 111 ? 6.215 10.583 3.617 1.00 94.00 111 PHE A CA 1
ATOM 852 C C . PHE A 1 111 ? 7.207 9.427 3.735 1.00 94.00 111 PHE A C 1
ATOM 854 O O . PHE A 1 111 ? 7.478 8.754 2.742 1.00 94.00 111 PHE A O 1
ATOM 861 N N . GLU A 1 112 ? 7.690 9.132 4.939 1.00 95.38 112 GLU A N 1
ATOM 862 C CA . GLU A 1 112 ? 8.564 7.975 5.148 1.00 95.38 112 GLU A CA 1
ATOM 863 C C . GLU A 1 112 ? 7.829 6.663 4.824 1.00 95.38 112 GLU A C 1
ATOM 865 O O . GLU A 1 112 ? 8.358 5.831 4.089 1.00 95.38 112 GLU A O 1
ATOM 870 N N . ALA A 1 113 ? 6.554 6.528 5.206 1.00 96.12 113 ALA A N 1
ATOM 871 C CA . ALA A 1 113 ? 5.747 5.373 4.812 1.00 96.12 113 ALA A CA 1
ATOM 872 C C . ALA A 1 113 ? 5.580 5.238 3.284 1.00 96.12 113 ALA A C 1
ATOM 874 O O . ALA A 1 113 ? 5.678 4.128 2.753 1.00 96.12 113 ALA A O 1
ATOM 875 N N . ASP A 1 114 ? 5.352 6.335 2.549 1.00 95.56 114 ASP A N 1
ATOM 876 C CA . ASP A 1 114 ? 5.300 6.282 1.081 1.00 95.56 114 ASP A CA 1
ATOM 877 C C . ASP A 1 114 ? 6.644 5.766 0.514 1.00 95.56 114 ASP A C 1
ATOM 879 O O . ASP A 1 114 ? 6.645 4.905 -0.369 1.00 95.56 114 ASP A O 1
ATOM 883 N N . LEU A 1 115 ? 7.785 6.245 1.031 1.00 96.19 115 LEU A N 1
ATOM 884 C CA . LEU A 1 115 ? 9.131 5.845 0.583 1.00 96.19 115 LEU A CA 1
ATOM 885 C C . LEU A 1 115 ? 9.474 4.395 0.919 1.00 96.19 115 LEU A C 1
ATOM 887 O O . LEU A 1 115 ? 10.205 3.749 0.169 1.00 96.19 115 LEU A O 1
ATOM 891 N N . GLU A 1 116 ? 8.941 3.870 2.017 1.00 96.31 116 GLU A N 1
ATOM 892 C CA . GLU A 1 116 ? 9.121 2.473 2.396 1.00 96.31 116 GLU A CA 1
ATOM 893 C C . GLU A 1 116 ? 8.307 1.509 1.534 1.00 96.31 116 GLU A C 1
ATOM 895 O O . GLU A 1 116 ? 8.775 0.411 1.220 1.00 96.31 116 GLU A O 1
ATOM 900 N N . LEU A 1 117 ? 7.084 1.897 1.166 1.00 96.50 117 LEU A N 1
ATOM 901 C CA . LEU A 1 117 ? 6.165 1.020 0.446 1.00 96.50 117 LEU A CA 1
ATOM 902 C C . LEU A 1 117 ? 6.350 1.115 -1.074 1.00 96.50 117 LEU A C 1
ATOM 904 O O . LEU A 1 117 ? 6.310 0.087 -1.753 1.00 96.50 117 LEU A O 1
ATOM 908 N N . ALA A 1 118 ? 6.573 2.313 -1.626 1.00 95.31 118 ALA A N 1
ATOM 909 C CA . ALA A 1 118 ? 6.666 2.541 -3.071 1.00 95.31 118 ALA A CA 1
ATOM 910 C C . ALA A 1 118 ? 7.644 1.605 -3.818 1.00 95.31 118 ALA A C 1
ATOM 912 O O . ALA A 1 118 ? 7.259 1.123 -4.890 1.00 95.31 118 ALA A O 1
ATOM 913 N N . PRO A 1 119 ? 8.849 1.272 -3.304 1.00 94.19 119 PRO A N 1
ATOM 914 C CA . PRO A 1 119 ? 9.793 0.387 -3.997 1.00 94.19 119 PRO A CA 1
ATOM 915 C C . PRO A 1 119 ? 9.247 -1.025 -4.264 1.00 94.19 119 PRO A C 1
ATOM 917 O O . PRO A 1 119 ? 9.670 -1.683 -5.214 1.00 94.19 119 PRO A O 1
ATOM 920 N N . LEU A 1 120 ? 8.284 -1.481 -3.457 1.00 94.62 120 LEU A N 1
ATOM 921 C CA . LEU A 1 120 ? 7.676 -2.814 -3.552 1.00 94.62 120 LEU A CA 1
ATOM 922 C C . LEU A 1 120 ? 6.544 -2.878 -4.598 1.00 94.62 120 LEU A C 1
ATOM 924 O O . LEU A 1 120 ? 5.954 -3.931 -4.827 1.00 94.62 120 LEU A O 1
ATOM 928 N N . MET A 1 121 ? 6.223 -1.752 -5.243 1.00 93.44 121 MET A N 1
ATOM 929 C CA . MET A 1 121 ? 5.137 -1.603 -6.222 1.00 93.44 121 MET A CA 1
ATOM 930 C C . MET A 1 121 ? 5.650 -0.979 -7.525 1.00 93.44 121 MET A C 1
ATOM 932 O O . MET A 1 121 ? 5.148 0.042 -8.004 1.00 93.44 121 MET A O 1
ATOM 936 N N . ARG A 1 122 ? 6.689 -1.584 -8.107 1.00 86.44 122 ARG A N 1
ATOM 937 C CA . ARG A 1 122 ? 7.453 -1.029 -9.246 1.00 86.44 122 ARG A CA 1
ATOM 938 C C . ARG A 1 122 ? 6.618 -0.744 -10.499 1.00 86.44 122 ARG A C 1
ATOM 940 O O . ARG A 1 122 ? 7.025 0.051 -11.344 1.00 86.44 122 ARG A O 1
ATOM 947 N N . SER A 1 123 ? 5.457 -1.383 -10.634 1.00 89.44 123 SER A N 1
ATOM 948 C CA . SER A 1 123 ? 4.561 -1.200 -11.783 1.00 89.44 123 SER A CA 1
ATOM 949 C C . SER A 1 123 ? 3.514 -0.111 -11.585 1.00 89.44 123 SER A C 1
ATOM 951 O O . SER A 1 123 ? 2.705 0.122 -12.478 1.00 89.44 123 SER A O 1
ATOM 953 N N . GLY A 1 124 ? 3.533 0.574 -10.444 1.00 90.75 124 GLY A N 1
ATOM 954 C CA . GLY A 1 124 ? 2.747 1.776 -10.230 1.00 90.75 124 GLY A CA 1
ATOM 955 C C . GLY A 1 124 ? 2.467 2.009 -8.758 1.00 90.75 124 GLY A C 1
ATOM 956 O O . GLY A 1 124 ? 1.900 1.150 -8.080 1.00 90.75 124 GLY A O 1
ATOM 957 N N . TYR A 1 125 ? 2.798 3.204 -8.289 1.00 93.44 125 TYR A N 1
ATOM 958 C CA . TYR A 1 125 ? 2.444 3.687 -6.961 1.00 93.44 125 TYR A CA 1
ATOM 959 C C . TYR A 1 125 ? 1.659 4.987 -7.099 1.00 93.44 125 TYR A C 1
ATOM 961 O O . TYR A 1 125 ? 1.927 5.771 -8.002 1.00 93.44 125 TYR A O 1
ATOM 969 N N . ILE A 1 126 ? 0.664 5.217 -6.246 1.00 91.62 126 ILE A N 1
ATOM 970 C CA . ILE A 1 126 ? -0.073 6.482 -6.248 1.00 91.62 126 ILE A CA 1
ATOM 971 C C . ILE A 1 126 ? -0.035 7.072 -4.855 1.00 91.62 126 ILE A C 1
ATOM 973 O O . ILE A 1 126 ? -0.565 6.488 -3.909 1.00 91.62 126 ILE A O 1
ATOM 977 N N . VAL A 1 127 ? 0.529 8.270 -4.780 1.00 90.06 127 VAL A N 1
ATOM 978 C CA . VAL A 1 127 ? 0.452 9.134 -3.611 1.00 90.06 127 VAL A CA 1
ATOM 979 C C . VAL A 1 127 ? -0.883 9.865 -3.650 1.00 90.06 127 VAL A C 1
ATOM 981 O O . VAL A 1 127 ? -1.231 10.493 -4.651 1.00 90.06 127 VAL A O 1
ATOM 984 N N . SER A 1 128 ? -1.639 9.789 -2.558 1.00 88.81 128 SER A N 1
ATOM 985 C CA . SER A 1 128 ? -2.860 10.568 -2.361 1.00 88.81 128 SER A CA 1
ATOM 986 C C . SER A 1 128 ? -2.723 11.360 -1.076 1.00 88.81 128 SER A C 1
ATOM 988 O O . SER A 1 128 ? -2.582 10.773 -0.004 1.00 88.81 128 SER A O 1
ATOM 990 N N . LEU A 1 129 ? -2.752 12.684 -1.195 1.00 84.25 129 LEU A N 1
ATOM 991 C CA . LEU A 1 129 ? -2.588 13.599 -0.071 1.00 84.25 129 LEU A CA 1
ATOM 992 C C . LEU A 1 129 ? -3.766 14.566 -0.007 1.00 84.25 129 LEU A C 1
ATOM 994 O O . LEU A 1 129 ? -4.259 15.031 -1.035 1.00 84.25 129 LEU A O 1
ATOM 998 N N . SER A 1 130 ? -4.188 14.857 1.222 1.00 77.81 130 SER A N 1
ATOM 999 C CA . SER A 1 130 ? -5.213 15.844 1.548 1.00 77.81 130 SER A CA 1
ATOM 1000 C C . SER A 1 130 ? -4.642 16.804 2.583 1.00 77.81 130 SER A C 1
ATOM 1002 O O . SER A 1 130 ? -4.410 16.410 3.726 1.00 77.81 130 SER A O 1
ATOM 1004 N N . PHE A 1 131 ? -4.402 18.060 2.207 1.00 73.25 131 PHE A N 1
ATOM 1005 C CA . PHE A 1 131 ? -3.857 19.076 3.113 1.00 73.25 131 PHE A CA 1
ATOM 1006 C C . PHE A 1 131 ? -4.505 20.446 2.907 1.00 73.25 131 PHE A C 1
ATOM 1008 O O . PHE A 1 131 ? -4.925 20.814 1.811 1.00 73.25 131 PHE A O 1
ATOM 1015 N N . ARG A 1 132 ? -4.568 21.235 3.987 1.00 66.75 132 ARG A N 1
ATOM 1016 C CA . ARG A 1 132 ? -4.985 22.642 3.923 1.00 66.75 132 ARG A CA 1
ATOM 1017 C C . ARG A 1 132 ? -3.828 23.480 3.363 1.00 66.75 132 ARG A C 1
ATOM 1019 O O . ARG A 1 132 ? -2.671 23.245 3.697 1.00 66.75 132 ARG A O 1
ATOM 1026 N N . ARG A 1 133 ? -4.144 24.427 2.474 1.00 62.62 133 ARG A N 1
ATOM 1027 C CA . ARG A 1 133 ? -3.175 25.209 1.680 1.00 62.62 133 ARG A CA 1
ATOM 1028 C C . ARG A 1 133 ? -2.111 25.898 2.558 1.00 62.62 133 ARG A C 1
ATOM 1030 O O . ARG A 1 133 ? -2.465 26.568 3.522 1.00 62.62 133 ARG A O 1
ATOM 1037 N N . GLY A 1 134 ? -0.832 25.803 2.171 1.00 66.38 134 GLY A N 1
ATOM 1038 C CA . GLY A 1 134 ? 0.277 26.559 2.773 1.00 66.38 134 GLY A CA 1
ATOM 1039 C C . GLY A 1 134 ? 1.612 26.375 2.032 1.00 66.38 134 GLY A C 1
ATOM 1040 O O . GLY A 1 134 ? 1.953 25.262 1.643 1.00 66.38 134 GLY A O 1
ATOM 1041 N N . LEU A 1 135 ? 2.383 27.457 1.842 1.00 64.38 135 LEU A N 1
ATOM 1042 C CA . LEU A 1 135 ? 3.638 27.473 1.058 1.00 64.38 135 LEU A CA 1
ATOM 1043 C C . LEU A 1 135 ? 4.706 26.482 1.556 1.00 64.38 135 LEU A C 1
ATOM 1045 O O . LEU A 1 135 ? 5.412 25.880 0.750 1.00 64.38 135 LEU A O 1
ATOM 1049 N N . ARG A 1 136 ? 4.813 26.285 2.876 1.00 75.44 136 ARG A N 1
ATOM 1050 C CA . ARG A 1 136 ? 5.789 25.366 3.484 1.00 75.44 136 ARG A CA 1
ATOM 1051 C C . ARG A 1 136 ? 5.535 23.905 3.097 1.00 75.44 136 ARG A C 1
ATOM 1053 O O . ARG A 1 136 ? 6.473 23.203 2.737 1.00 75.44 136 ARG A O 1
ATOM 1060 N N . ILE A 1 137 ? 4.267 23.493 3.085 1.00 77.94 137 ILE A N 1
ATOM 1061 C CA . ILE A 1 137 ? 3.855 22.123 2.751 1.00 77.94 137 ILE A CA 1
ATOM 1062 C C . ILE A 1 137 ? 4.203 21.793 1.295 1.00 77.94 137 ILE A C 1
ATOM 1064 O O . ILE A 1 137 ? 4.613 20.675 1.008 1.00 77.94 137 ILE A O 1
ATOM 1068 N N . TYR A 1 138 ? 4.120 22.762 0.377 1.00 80.88 138 TYR A N 1
ATOM 1069 C CA . TYR A 1 138 ? 4.485 22.530 -1.025 1.00 80.88 138 TYR A CA 1
ATOM 1070 C C . TYR A 1 138 ? 5.975 22.236 -1.220 1.00 80.88 138 TYR A C 1
ATOM 1072 O O . TYR A 1 138 ? 6.310 21.376 -2.028 1.00 80.88 138 TYR A O 1
ATOM 1080 N N . ARG A 1 139 ? 6.874 22.905 -0.483 1.00 84.19 139 ARG A N 1
ATOM 1081 C CA . ARG A 1 139 ? 8.319 22.615 -0.566 1.00 84.19 139 ARG A CA 1
ATOM 1082 C C . ARG A 1 139 ? 8.640 21.219 -0.045 1.00 84.19 139 ARG A C 1
ATOM 1084 O O . ARG A 1 139 ? 9.374 20.480 -0.694 1.00 84.19 139 ARG A O 1
ATOM 1091 N N . GLU A 1 140 ? 8.069 20.863 1.103 1.00 86.50 140 GLU A N 1
ATOM 1092 C CA . GLU A 1 140 ? 8.228 19.531 1.694 1.00 86.50 140 GLU A CA 1
ATOM 1093 C C . GLU A 1 140 ? 7.662 18.449 0.758 1.00 86.50 140 GLU A C 1
ATOM 1095 O O . GLU A 1 140 ? 8.319 17.440 0.515 1.00 86.50 140 GLU A O 1
ATOM 1100 N N . LEU A 1 141 ? 6.500 18.702 0.145 1.00 87.69 141 LEU A N 1
ATOM 1101 C CA . LEU A 1 141 ? 5.888 17.815 -0.841 1.00 87.69 141 LEU A CA 1
ATOM 1102 C C . LEU A 1 141 ? 6.752 17.636 -2.094 1.00 87.69 141 LEU A C 1
ATOM 1104 O O . LEU A 1 141 ? 6.928 16.510 -2.541 1.00 87.69 141 LEU A O 1
ATOM 1108 N N . LEU A 1 142 ? 7.281 18.714 -2.678 1.00 88.12 142 LEU A N 1
ATOM 1109 C CA . LEU A 1 142 ? 8.126 18.620 -3.873 1.00 88.12 142 LEU A CA 1
ATOM 1110 C C . LEU A 1 142 ? 9.384 17.790 -3.598 1.00 88.12 142 LEU A C 1
ATOM 1112 O O . LEU A 1 142 ? 9.666 16.856 -4.344 1.00 88.12 142 LEU A O 1
ATOM 1116 N N . SER A 1 143 ? 10.069 18.061 -2.484 1.00 90.75 143 SER A N 1
ATOM 1117 C CA . SER A 1 143 ? 11.230 17.274 -2.045 1.00 90.75 143 SER A CA 1
ATOM 1118 C C . SER A 1 143 ? 10.877 15.793 -1.850 1.00 90.75 143 SER A C 1
ATOM 1120 O O . SER A 1 143 ? 11.607 14.899 -2.283 1.00 90.75 143 SER A O 1
ATOM 1122 N N . HIS A 1 144 ? 9.714 15.510 -1.259 1.00 92.50 144 HIS A N 1
ATOM 1123 C CA . HIS A 1 144 ? 9.213 14.144 -1.113 1.00 92.50 144 HIS A CA 1
ATOM 1124 C C . HIS A 1 144 ? 8.941 13.465 -2.461 1.00 92.50 144 HIS A C 1
ATOM 1126 O O . HIS A 1 144 ? 9.380 12.340 -2.684 1.00 92.50 144 HIS A O 1
ATOM 1132 N N . LEU A 1 145 ? 8.280 14.152 -3.393 1.00 91.25 145 LEU A N 1
ATOM 1133 C CA . LEU A 1 145 ? 8.003 13.623 -4.731 1.00 91.25 145 LEU A CA 1
ATOM 1134 C C . LEU A 1 145 ? 9.288 13.343 -5.516 1.00 91.25 145 LEU A C 1
ATOM 1136 O O . LEU A 1 145 ? 9.363 12.331 -6.209 1.00 91.25 145 LEU A O 1
ATOM 1140 N N . GLU A 1 146 ? 10.318 14.179 -5.373 1.00 92.19 146 GLU A N 1
ATOM 1141 C CA . GLU A 1 146 ? 11.639 13.933 -5.958 1.00 92.19 146 GLU A CA 1
ATOM 1142 C C . GLU A 1 146 ? 12.300 12.678 -5.375 1.00 92.19 146 GLU A C 1
ATOM 1144 O O . GLU A 1 146 ? 12.847 11.860 -6.119 1.00 92.19 146 GLU A O 1
ATOM 1149 N N . ARG A 1 147 ? 12.238 12.489 -4.048 1.00 94.56 147 ARG A N 1
ATOM 1150 C CA . ARG A 1 147 ? 12.718 11.260 -3.389 1.00 94.56 147 ARG A CA 1
ATOM 1151 C C . ARG A 1 147 ? 11.930 10.039 -3.872 1.00 94.56 147 ARG A C 1
ATOM 1153 O O . ARG A 1 147 ? 12.535 9.019 -4.198 1.00 94.56 147 ARG A O 1
ATOM 1160 N N . LEU A 1 148 ? 10.607 10.151 -3.984 1.00 92.62 148 LEU A N 1
ATOM 1161 C CA . LEU A 1 148 ? 9.740 9.076 -4.463 1.00 92.62 148 LEU A CA 1
ATOM 1162 C C . LEU A 1 148 ? 10.022 8.693 -5.914 1.00 92.62 148 LEU A C 1
ATOM 1164 O O . LEU A 1 148 ? 10.116 7.508 -6.216 1.00 92.62 148 LEU A O 1
ATOM 1168 N N . ALA A 1 149 ? 10.224 9.669 -6.798 1.00 90.75 149 ALA A N 1
ATOM 1169 C CA . ALA A 1 149 ? 10.551 9.414 -8.198 1.00 90.75 149 ALA A CA 1
ATOM 1170 C C . ALA A 1 149 ? 11.873 8.642 -8.360 1.00 90.75 149 ALA A C 1
ATOM 1172 O O . ALA A 1 149 ? 12.004 7.840 -9.284 1.00 90.75 149 ALA A O 1
ATOM 1173 N N . LYS A 1 150 ? 12.834 8.831 -7.440 1.00 92.88 150 LYS A N 1
ATOM 1174 C CA . LYS A 1 150 ? 14.099 8.076 -7.422 1.00 92.88 150 LYS A CA 1
ATOM 1175 C C . LYS A 1 150 ? 13.909 6.611 -7.034 1.00 92.88 150 LYS A C 1
ATOM 1177 O O . LYS A 1 150 ? 14.631 5.762 -7.547 1.00 92.88 150 LYS A O 1
ATOM 1182 N N . VAL A 1 151 ? 12.965 6.307 -6.141 1.00 93.25 151 VAL A N 1
ATOM 1183 C CA . VAL A 1 151 ? 12.734 4.930 -5.667 1.00 93.25 151 VAL A CA 1
ATOM 1184 C C . VAL A 1 151 ? 11.645 4.193 -6.451 1.00 93.25 151 VAL A C 1
ATOM 1186 O O . VAL A 1 151 ? 11.656 2.966 -6.518 1.00 93.25 151 VAL A O 1
ATOM 1189 N N . ASN A 1 152 ? 10.717 4.924 -7.071 1.00 91.25 152 ASN A N 1
ATOM 1190 C CA . ASN A 1 152 ? 9.697 4.392 -7.962 1.00 91.25 152 ASN A CA 1
ATOM 1191 C C . ASN A 1 152 ? 9.354 5.422 -9.063 1.00 91.25 152 ASN A C 1
ATOM 1193 O O . ASN A 1 152 ? 8.534 6.320 -8.839 1.00 91.25 152 ASN A O 1
ATOM 1197 N N . PRO A 1 153 ? 9.926 5.283 -10.275 1.00 87.44 153 PRO A N 1
ATOM 1198 C CA . PRO A 1 153 ? 9.681 6.214 -11.379 1.00 87.44 153 PRO A CA 1
ATOM 1199 C C . PRO A 1 153 ? 8.252 6.128 -11.940 1.00 87.44 153 PRO A C 1
ATOM 1201 O O . PRO A 1 153 ? 7.820 7.023 -12.658 1.00 87.44 153 PRO A O 1
ATOM 1204 N N . SER A 1 154 ? 7.496 5.082 -11.592 1.00 87.06 154 SER A N 1
ATOM 1205 C CA . SER A 1 154 ? 6.093 4.884 -11.979 1.00 87.06 154 SER A CA 1
ATOM 1206 C C . SER A 1 154 ? 5.114 5.508 -10.970 1.00 87.06 154 SER A C 1
ATOM 1208 O O . SER A 1 154 ? 3.954 5.089 -10.886 1.00 87.06 154 SER A O 1
ATOM 1210 N N . THR A 1 155 ? 5.574 6.462 -10.154 1.00 87.88 155 THR A N 1
ATOM 1211 C CA . THR A 1 155 ? 4.748 7.122 -9.137 1.00 87.88 155 THR A CA 1
ATOM 1212 C C . THR A 1 155 ? 3.826 8.166 -9.766 1.00 87.88 155 THR A C 1
ATOM 1214 O O . THR A 1 155 ? 4.274 9.084 -10.447 1.00 87.88 155 THR A O 1
ATOM 1217 N N . GLY A 1 156 ? 2.526 8.049 -9.503 1.00 84.25 156 GLY A N 1
ATOM 1218 C CA . GLY A 1 156 ? 1.519 9.068 -9.787 1.00 84.25 156 GLY A CA 1
ATOM 1219 C C . GLY A 1 156 ? 1.124 9.846 -8.531 1.00 84.25 156 GLY A C 1
ATOM 1220 O O . GLY A 1 156 ? 1.244 9.351 -7.409 1.00 84.25 156 GLY A O 1
ATOM 1221 N N . LEU A 1 157 ? 0.598 11.054 -8.721 1.00 84.25 157 LEU A N 1
ATOM 1222 C CA . LEU A 1 157 ? 0.126 11.920 -7.643 1.00 84.25 157 LEU A CA 1
ATOM 1223 C C . LEU A 1 157 ? -1.354 12.259 -7.829 1.00 84.25 157 LEU A C 1
ATOM 1225 O O . LEU A 1 157 ? -1.786 12.633 -8.917 1.00 84.25 157 LEU A O 1
ATOM 1229 N N . ILE A 1 158 ? -2.115 12.168 -6.741 1.00 80.44 158 ILE A N 1
ATOM 1230 C CA . ILE A 1 158 ? -3.473 12.691 -6.620 1.00 80.44 158 ILE A CA 1
ATOM 1231 C C . ILE A 1 158 ? -3.484 13.688 -5.458 1.00 80.44 158 ILE A C 1
ATOM 1233 O O . ILE A 1 158 ? -3.254 13.314 -4.307 1.00 80.44 158 ILE A O 1
ATOM 1237 N N . LEU A 1 159 ? -3.773 14.950 -5.767 1.00 73.50 159 LEU A N 1
ATOM 1238 C CA . LEU A 1 159 ? -4.011 15.998 -4.777 1.00 73.50 159 LEU A CA 1
ATOM 1239 C C . LEU A 1 159 ? -5.520 16.194 -4.630 1.00 73.50 159 LEU A C 1
ATOM 1241 O O . LEU A 1 159 ? -6.217 16.349 -5.634 1.00 73.50 159 LEU A O 1
ATOM 1245 N N . THR A 1 160 ? -6.008 16.154 -3.393 1.00 64.94 160 THR A N 1
ATOM 1246 C CA . THR A 1 160 ? -7.430 16.319 -3.044 1.00 64.94 160 THR A CA 1
ATOM 1247 C C . THR A 1 160 ? -7.615 17.316 -1.921 1.00 64.94 160 THR A C 1
ATOM 1249 O O . THR A 1 160 ? -6.734 17.358 -1.036 1.00 64.94 160 THR A O 1
#

pLDDT: mean 87.28, std 11.06, range [36.56, 98.12]

Sequence (160 aa):
MNGRNRVRSIISFSGLMEASRYIAGSASTISEDVISIAKAILKRLEECVNKVGDGKIGVAGRCPRSAAKRFLRIDSYRFGKDLLMKLAGSETYSYLPLSGRERFKSIGDRFEADLELAPLMRSGYIVSLSFRRGLRIYRELLSHLERLAKVNPSTGLILT

Secondary structure (DSSP, 8-state):
--------EEEE---HHHHHHHHHT--SS--HHHHHHHHHHHHHHHHHHHHHHTT-EEEES---HHHHHHHHHHHHHHH-HHHHHHHHSSSS--SSSS-TT---SSHHHHHHHHHHHGGG-TT-EEEEE-----HHHHHHHHHHHHHHHHH-TTEEEEE-

Foldseek 3Di:
DDPDQAQPEEDEDFQLLLVLCVVVVHQAADDPSSLVSSLVVLVVVLVVCVVPPVNNYFYAQADPQVVQLVVLVVVCVVPNNVVSCSSCVDSGTGRGNDAQPHHYPDVVRVLVSLLSCLLSGQQAHEDEHEDDDDPVVVVVVVVSVVSSCVSHVRYHYDYD